Protein AF-A0A679IMZ1-F1 (afdb_monomer_lite)

Sequence (167 aa):
MEILGMKEQKIKILDTPLGNKISISADFELPEKLNMEILIAIKLVELEMEFQGINIEKIKGTNLIILSSGIIELKMSSIGNYIRFSVIDYSKLINISNEIARIAVIIEELVHNFLNYSDEEKIKLIDIKILKRLDQNVEIEDIFDMSTIQDSEKISYLVLTPENFDK

Radius of gyration: 16.1 Å; chains: 1; bounding box: 36×41×36 Å

Foldseek 3Di:
DDPPQKDQDPQPFDPALQSVLEGEIENDDDDPLLSVLLNLLSVLLSVVCVVVVHDSNPFHREYEYEYCQQDDDDDDDPDPDPHHYQYHHVVVLVVDPDSLLSSLSSNLSVCCRGVVDPDPVVSLVSSQVSSCVVPVPDDSVNHDVCVVPDVDDDPPDPPPDVVPPPD

Organism: NCBI:txid1805431

Structure (mmCIF, N/CA/C/O backbone):
data_AF-A0A679IMZ1-F1
#
_entry.id   AF-A0A679IMZ1-F1
#
loop_
_atom_site.group_PDB
_atom_site.id
_atom_site.type_symbol
_atom_site.label_atom_id
_atom_site.label_alt_id
_atom_site.label_comp_id
_atom_site.label_asym_id
_atom_site.label_entity_id
_atom_site.label_seq_id
_atom_site.pdbx_PDB_ins_code
_atom_site.Cartn_x
_atom_site.Cartn_y
_atom_site.Cartn_z
_atom_site.occupancy
_atom_site.B_iso_or_equiv
_atom_site.auth_seq_id
_atom_site.auth_comp_id
_atom_site.auth_asym_id
_atom_site.auth_atom_id
_atom_site.pdbx_PDB_model_num
ATOM 1 N N . MET A 1 1 ? 17.581 -5.904 11.003 1.00 40.97 1 MET A N 1
ATOM 2 C CA . MET A 1 1 ? 17.745 -7.303 10.557 1.00 40.97 1 MET A CA 1
ATOM 3 C C . MET A 1 1 ? 17.801 -7.228 9.044 1.00 40.97 1 MET A C 1
ATOM 5 O O . MET A 1 1 ? 16.807 -6.825 8.463 1.00 40.97 1 MET A O 1
ATOM 9 N N . GLU A 1 2 ? 18.959 -7.470 8.430 1.00 36.81 2 GLU A N 1
ATOM 10 C CA . GLU A 1 2 ? 19.074 -7.495 6.965 1.00 36.81 2 GLU A CA 1
ATOM 11 C C . GLU A 1 2 ? 18.459 -8.800 6.453 1.00 36.81 2 GLU A C 1
ATOM 13 O O . GLU A 1 2 ? 18.895 -9.887 6.837 1.00 36.81 2 GLU A O 1
ATOM 18 N N . ILE A 1 3 ? 17.433 -8.705 5.609 1.00 49.84 3 ILE A N 1
ATOM 19 C CA . ILE A 1 3 ? 16.996 -9.851 4.812 1.00 49.84 3 ILE A CA 1
ATOM 20 C C . ILE A 1 3 ? 18.086 -10.049 3.751 1.00 49.84 3 ILE A C 1
ATOM 22 O O . ILE A 1 3 ? 18.302 -9.181 2.909 1.00 49.84 3 ILE A O 1
ATOM 26 N N . LEU A 1 4 ? 18.835 -11.152 3.846 1.00 40.19 4 LEU A N 1
ATOM 27 C CA . LEU A 1 4 ? 19.983 -11.458 2.982 1.00 40.19 4 LEU A CA 1
ATOM 28 C C . LEU A 1 4 ? 19.617 -11.323 1.494 1.00 40.19 4 LEU A C 1
ATOM 30 O O . LEU A 1 4 ? 18.813 -12.098 0.986 1.00 40.19 4 LEU A O 1
ATOM 34 N N . GLY A 1 5 ? 20.245 -10.364 0.807 1.00 51.12 5 GLY A N 1
ATOM 35 C CA . GLY A 1 5 ? 20.034 -10.079 -0.618 1.00 51.12 5 GLY A CA 1
ATOM 36 C C . GLY A 1 5 ? 19.088 -8.910 -0.910 1.00 51.12 5 GLY A C 1
ATOM 37 O O . GLY A 1 5 ? 19.072 -8.423 -2.037 1.00 51.12 5 GLY A O 1
ATOM 38 N N . MET A 1 6 ? 18.361 -8.407 0.089 1.00 58.84 6 MET A N 1
ATOM 39 C CA . MET A 1 6 ? 17.532 -7.212 -0.049 1.00 58.84 6 MET A CA 1
ATOM 40 C C . MET A 1 6 ? 18.318 -5.969 0.355 1.00 58.84 6 MET A C 1
ATOM 42 O O . MET A 1 6 ? 19.036 -5.971 1.356 1.00 58.84 6 MET A O 1
ATOM 46 N N . LYS A 1 7 ? 18.160 -4.883 -0.404 1.00 55.25 7 LYS A N 1
ATOM 47 C CA . LYS A 1 7 ? 18.656 -3.573 0.015 1.00 55.25 7 LYS A CA 1
ATOM 48 C C . LYS A 1 7 ? 17.520 -2.864 0.735 1.00 55.25 7 LYS A C 1
ATOM 50 O O . LYS A 1 7 ? 16.464 -2.628 0.150 1.00 55.25 7 LYS A O 1
ATOM 55 N N . GLU A 1 8 ? 17.726 -2.537 2.008 1.00 55.59 8 GLU A N 1
ATOM 56 C CA . GLU A 1 8 ? 16.833 -1.611 2.699 1.00 55.59 8 GLU A CA 1
ATOM 57 C C . GLU A 1 8 ? 16.899 -0.275 1.954 1.00 55.59 8 GLU A C 1
ATOM 59 O O . GLU A 1 8 ? 17.960 0.348 1.847 1.00 55.59 8 GLU A O 1
ATOM 64 N N . GLN A 1 9 ? 15.775 0.126 1.367 1.00 56.09 9 GLN A N 1
ATOM 65 C CA . GLN A 1 9 ? 15.701 1.361 0.609 1.00 56.09 9 GLN A CA 1
ATOM 66 C C . GLN A 1 9 ? 15.271 2.458 1.575 1.00 56.09 9 GLN A C 1
ATOM 68 O O . GLN A 1 9 ? 14.180 2.411 2.144 1.00 56.09 9 GLN A O 1
ATOM 73 N N . LYS A 1 10 ? 16.112 3.485 1.747 1.00 51.56 10 LYS A N 1
ATOM 74 C CA . LYS A 1 10 ? 15.678 4.733 2.386 1.00 51.56 10 LYS A CA 1
ATOM 75 C C . LYS A 1 10 ? 14.770 5.475 1.422 1.00 51.56 10 LYS A C 1
ATOM 77 O O . LYS A 1 10 ? 15.182 6.400 0.726 1.00 51.56 10 LYS A O 1
ATOM 82 N N . ILE A 1 11 ? 13.526 5.039 1.376 1.00 54.88 11 ILE A N 1
ATOM 83 C CA . ILE A 1 11 ? 12.471 5.773 0.711 1.00 54.88 11 ILE A CA 1
ATOM 84 C C . ILE A 1 11 ? 12.255 7.078 1.478 1.00 54.88 11 ILE A C 1
ATOM 86 O O . ILE A 1 11 ? 12.321 7.103 2.707 1.00 54.88 11 ILE A O 1
ATOM 90 N N . LYS A 1 12 ? 12.023 8.186 0.767 1.00 54.94 12 LYS A N 1
ATOM 91 C CA . LYS A 1 12 ? 11.446 9.385 1.385 1.00 54.94 12 LYS A CA 1
ATOM 92 C C . LYS A 1 12 ? 10.045 9.016 1.860 1.00 54.94 12 LYS A C 1
ATOM 94 O O . LYS A 1 12 ? 9.099 9.090 1.089 1.00 54.94 12 LYS A O 1
ATOM 99 N N . ILE A 1 13 ? 9.933 8.562 3.099 1.00 58.38 13 ILE A N 1
ATOM 100 C CA . ILE A 1 13 ? 8.646 8.243 3.704 1.00 58.38 13 ILE A CA 1
ATOM 101 C C . ILE A 1 13 ? 7.898 9.568 3.899 1.00 58.38 13 ILE A C 1
ATOM 103 O O . ILE A 1 13 ? 8.487 10.562 4.333 1.00 58.38 13 ILE A O 1
ATOM 107 N N . LEU A 1 14 ? 6.615 9.602 3.541 1.00 60.50 14 LEU A N 1
ATOM 108 C CA . LEU A 1 14 ? 5.716 10.667 3.979 1.00 60.50 14 LEU A CA 1
ATOM 109 C C . LEU A 1 14 ? 5.689 10.653 5.510 1.00 60.50 14 LEU A C 1
ATOM 111 O O . LEU A 1 14 ? 5.383 9.611 6.089 1.00 60.50 14 LEU A O 1
ATOM 115 N N . ASP A 1 15 ? 5.969 11.785 6.158 1.00 71.62 15 ASP A N 1
ATOM 116 C CA . ASP A 1 15 ? 5.869 11.908 7.618 1.00 71.62 15 ASP A CA 1
ATOM 117 C C . ASP A 1 15 ? 4.395 11.815 8.043 1.00 71.62 15 ASP A C 1
ATOM 119 O O . ASP A 1 15 ? 3.657 12.798 8.100 1.00 71.62 15 ASP A O 1
ATOM 123 N N . THR A 1 16 ? 3.943 10.577 8.207 1.00 79.75 16 THR A N 1
ATOM 124 C CA . THR A 1 16 ? 2.558 10.172 8.436 1.00 79.75 16 THR A CA 1
ATOM 125 C C . THR A 1 16 ? 2.555 9.105 9.528 1.00 79.75 16 THR A C 1
ATOM 127 O O . THR A 1 16 ? 3.474 8.276 9.555 1.00 79.75 16 THR A O 1
ATOM 130 N N . PRO A 1 17 ? 1.572 9.098 10.447 1.00 88.00 17 PRO A N 1
ATOM 131 C CA . PRO A 1 17 ? 1.484 8.089 11.501 1.00 88.00 17 PRO A CA 1
ATOM 132 C C . PRO A 1 17 ? 1.630 6.650 10.994 1.00 88.00 17 PRO A C 1
ATOM 134 O O . PRO A 1 17 ? 2.380 5.871 11.584 1.00 88.00 17 PRO A O 1
ATOM 137 N N . LEU A 1 18 ? 0.965 6.297 9.888 1.00 88.69 18 LEU A N 1
ATOM 138 C CA . LEU A 1 18 ? 1.033 4.963 9.294 1.00 88.69 18 LEU A CA 1
ATOM 139 C C . LEU A 1 18 ? 2.347 4.744 8.545 1.00 88.69 18 LEU A C 1
ATOM 141 O O . LEU A 1 18 ? 2.944 3.678 8.683 1.00 88.69 18 LEU A O 1
ATOM 145 N N . GLY A 1 19 ? 2.841 5.749 7.813 1.00 87.06 19 GLY A N 1
ATOM 146 C CA . GLY A 1 19 ? 4.152 5.684 7.161 1.00 87.06 19 GLY A CA 1
ATOM 147 C C . GLY A 1 19 ? 5.277 5.390 8.155 1.00 87.06 19 GLY A C 1
ATOM 148 O O . GLY A 1 19 ? 6.155 4.583 7.871 1.00 87.06 19 GLY A O 1
ATOM 149 N N . ASN A 1 20 ? 5.187 5.922 9.375 1.00 85.81 20 ASN A N 1
ATOM 150 C CA . ASN A 1 20 ? 6.132 5.652 10.462 1.00 85.81 20 ASN A CA 1
ATOM 151 C C . ASN A 1 20 ? 6.041 4.220 11.028 1.00 85.81 20 ASN A C 1
ATOM 153 O O . ASN A 1 20 ? 6.930 3.791 11.767 1.00 85.81 20 ASN A O 1
ATOM 157 N N . LYS A 1 21 ? 4.986 3.460 10.700 1.00 85.31 21 LYS A N 1
ATOM 158 C CA . LYS A 1 21 ? 4.867 2.026 11.019 1.00 85.31 21 LYS A CA 1
ATOM 159 C C . LYS A 1 21 ? 5.324 1.119 9.872 1.00 85.31 21 LYS A C 1
ATOM 161 O O . LYS A 1 21 ? 5.367 -0.096 10.073 1.00 85.31 21 LYS A O 1
ATOM 166 N N . ILE A 1 22 ? 5.650 1.664 8.700 1.00 84.25 22 ILE A N 1
ATOM 167 C CA . ILE A 1 22 ? 5.992 0.888 7.504 1.00 84.25 22 ILE A CA 1
ATOM 168 C C . ILE A 1 22 ? 7.464 1.101 7.149 1.00 84.25 22 ILE A C 1
ATOM 170 O O . ILE A 1 22 ? 7.878 2.194 6.771 1.00 84.25 22 ILE A O 1
ATOM 174 N N . SER A 1 23 ? 8.261 0.036 7.222 1.00 81.31 23 SER A N 1
ATOM 175 C CA . SER A 1 23 ? 9.557 -0.012 6.537 1.00 81.31 23 SER A CA 1
ATOM 176 C C . SER A 1 23 ? 9.352 -0.500 5.106 1.00 81.31 23 SER A C 1
ATOM 178 O O . SER A 1 23 ? 8.461 -1.311 4.868 1.00 81.31 23 SER A O 1
ATOM 180 N N . ILE A 1 24 ? 10.163 -0.039 4.151 1.00 82.12 24 ILE A N 1
ATOM 181 C CA . ILE A 1 24 ? 10.050 -0.466 2.751 1.00 82.12 24 ILE A CA 1
ATOM 182 C C . ILE A 1 24 ? 11.372 -1.092 2.303 1.00 82.12 24 ILE A C 1
ATOM 184 O O . ILE A 1 24 ? 12.442 -0.507 2.464 1.00 82.12 24 ILE A O 1
ATOM 188 N N . SER A 1 25 ? 11.299 -2.300 1.748 1.00 80.94 25 SER A N 1
ATOM 189 C CA . SER A 1 25 ? 12.456 -3.087 1.307 1.00 80.94 25 SER A CA 1
ATOM 190 C C . SER A 1 25 ? 12.264 -3.552 -0.134 1.00 80.94 25 SER A C 1
ATOM 192 O O . SER A 1 25 ? 11.172 -3.988 -0.490 1.00 80.94 25 SER A O 1
ATOM 194 N N . ALA A 1 26 ? 13.320 -3.520 -0.952 1.00 81.31 26 ALA A N 1
ATOM 195 C CA . ALA A 1 26 ? 13.254 -4.006 -2.332 1.00 81.31 26 ALA A CA 1
ATOM 196 C C . ALA A 1 26 ? 14.533 -4.739 -2.768 1.00 81.31 26 ALA A C 1
ATOM 198 O O . ALA A 1 26 ? 15.626 -4.463 -2.266 1.00 81.31 26 ALA A O 1
ATOM 199 N N . ASP A 1 27 ? 14.399 -5.666 -3.723 1.00 80.88 27 ASP A N 1
ATOM 200 C CA . ASP A 1 27 ? 15.535 -6.370 -4.352 1.00 80.88 27 ASP A CA 1
ATOM 201 C C . ASP A 1 27 ? 16.149 -5.605 -5.548 1.00 80.88 27 ASP A C 1
ATOM 203 O O . ASP A 1 27 ? 17.119 -6.050 -6.160 1.00 80.88 27 ASP A O 1
ATOM 207 N N . PHE A 1 28 ? 15.638 -4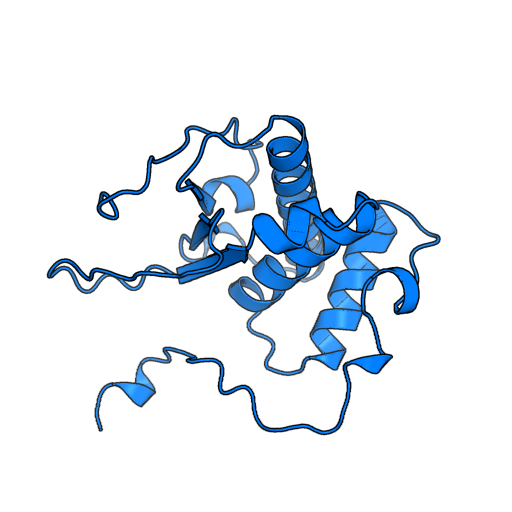.404 -5.827 1.00 81.06 28 PHE A N 1
ATOM 208 C CA . PHE A 1 28 ? 16.050 -3.515 -6.911 1.00 81.06 28 PHE A CA 1
ATOM 209 C C . PHE A 1 28 ? 15.988 -2.041 -6.476 1.00 81.06 28 PHE A C 1
ATOM 211 O O . PHE A 1 28 ? 15.569 -1.710 -5.363 1.00 81.06 28 PHE A O 1
ATOM 218 N N . GLU A 1 29 ? 16.448 -1.142 -7.346 1.00 84.00 29 GLU A N 1
ATOM 219 C CA . GLU A 1 29 ? 16.261 0.298 -7.169 1.00 84.00 29 GLU A CA 1
ATOM 220 C C . GLU A 1 29 ? 14.840 0.684 -7.588 1.00 84.00 29 GLU A C 1
ATOM 222 O O . GLU A 1 29 ? 14.467 0.541 -8.752 1.00 84.00 29 GLU A O 1
ATOM 227 N N . LEU A 1 30 ? 14.039 1.147 -6.626 1.00 83.12 30 LEU A N 1
ATOM 228 C CA . LEU A 1 30 ? 12.651 1.523 -6.877 1.00 83.12 30 LEU A CA 1
ATOM 229 C C . LEU A 1 30 ? 12.583 2.784 -7.749 1.00 83.12 30 LEU A C 1
ATOM 231 O O . LEU A 1 30 ? 13.129 3.817 -7.351 1.00 83.12 30 LEU A O 1
ATOM 235 N N . PRO A 1 31 ? 11.872 2.753 -8.892 1.00 87.12 31 PRO A N 1
ATOM 236 C CA . PRO A 1 31 ? 11.631 3.954 -9.675 1.00 87.12 31 PRO A CA 1
ATOM 237 C C . PRO A 1 31 ? 10.899 5.015 -8.851 1.00 87.12 31 PRO A C 1
ATOM 239 O O . PRO A 1 31 ? 9.975 4.697 -8.100 1.00 87.12 31 PRO A O 1
ATOM 242 N N . GLU A 1 32 ? 11.241 6.289 -9.062 1.00 87.38 32 GLU A N 1
ATOM 243 C CA . GLU A 1 32 ? 10.599 7.421 -8.376 1.00 87.38 32 GLU A CA 1
ATOM 244 C C . GLU A 1 32 ? 9.073 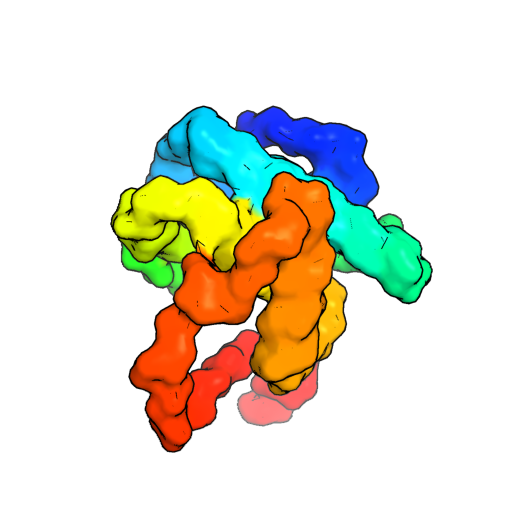7.401 -8.530 1.00 87.38 32 GLU A C 1
ATOM 246 O O . GLU A 1 32 ? 8.349 7.658 -7.571 1.00 87.38 32 GLU A O 1
ATOM 251 N N . LYS A 1 33 ? 8.581 7.010 -9.712 1.00 88.12 33 LYS A N 1
ATOM 252 C CA . LYS A 1 33 ? 7.146 6.879 -9.972 1.00 88.12 33 LYS A CA 1
ATOM 253 C C . LYS A 1 33 ? 6.471 5.878 -9.028 1.00 88.12 33 LYS A C 1
ATOM 255 O O . LYS A 1 33 ? 5.483 6.219 -8.390 1.00 88.12 33 LYS A O 1
ATOM 260 N N . LEU A 1 34 ? 7.029 4.674 -8.902 1.00 87.19 34 LEU A N 1
ATOM 261 C CA . LEU A 1 34 ? 6.484 3.648 -8.011 1.00 87.19 34 LEU A CA 1
ATOM 262 C C . LEU A 1 34 ? 6.579 4.079 -6.546 1.00 87.19 34 LEU A C 1
ATOM 264 O O . LEU A 1 34 ? 5.660 3.855 -5.766 1.00 87.19 34 LEU A O 1
ATOM 268 N N . ASN A 1 35 ? 7.676 4.733 -6.173 1.00 87.06 35 ASN A N 1
ATOM 269 C CA . ASN A 1 35 ? 7.813 5.296 -4.840 1.00 87.06 35 ASN A CA 1
ATOM 270 C C . ASN A 1 35 ? 6.648 6.259 -4.520 1.00 87.06 35 ASN A C 1
ATOM 272 O O . ASN A 1 35 ? 5.992 6.117 -3.492 1.00 87.06 35 ASN A O 1
ATOM 276 N N . MET A 1 36 ? 6.317 7.175 -5.434 1.00 89.25 36 MET A N 1
ATOM 277 C CA . MET A 1 36 ? 5.172 8.075 -5.259 1.00 89.25 36 MET A CA 1
ATOM 278 C C . MET A 1 36 ? 3.834 7.330 -5.157 1.00 89.25 36 MET A C 1
ATOM 280 O O . MET A 1 36 ? 3.024 7.668 -4.297 1.00 89.25 36 MET A O 1
ATOM 284 N N . GLU A 1 37 ? 3.614 6.298 -5.973 1.00 90.38 37 GLU A N 1
ATOM 285 C CA . GLU A 1 37 ? 2.404 5.461 -5.925 1.00 90.38 37 GLU A CA 1
ATOM 286 C C . GLU A 1 37 ? 2.245 4.759 -4.562 1.00 90.38 37 GLU A C 1
ATOM 288 O O . GLU A 1 37 ? 1.158 4.770 -3.984 1.00 90.38 37 GLU A O 1
ATOM 293 N N . ILE A 1 38 ? 3.338 4.235 -3.994 1.00 90.19 38 ILE A N 1
ATOM 294 C CA . ILE A 1 38 ? 3.351 3.618 -2.656 1.00 90.19 38 ILE A CA 1
ATOM 295 C C . ILE A 1 38 ? 2.993 4.637 -1.577 1.00 90.19 38 ILE A C 1
ATOM 297 O O . ILE A 1 38 ? 2.178 4.363 -0.697 1.00 90.19 38 ILE A O 1
ATOM 301 N N . LEU A 1 39 ? 3.585 5.827 -1.642 1.00 90.25 39 LEU A N 1
ATOM 302 C CA . LEU A 1 39 ? 3.318 6.895 -0.684 1.00 90.25 39 LEU A CA 1
ATOM 303 C C . LEU A 1 39 ? 1.852 7.352 -0.734 1.00 90.25 39 LEU A C 1
ATOM 305 O O . LEU A 1 39 ? 1.231 7.540 0.314 1.00 90.25 39 LEU A O 1
ATOM 309 N N . ILE A 1 40 ? 1.281 7.476 -1.936 1.00 91.44 40 ILE A N 1
ATOM 310 C CA . ILE A 1 40 ? -0.142 7.782 -2.126 1.00 91.44 40 ILE A CA 1
ATOM 311 C C . ILE A 1 40 ? -1.007 6.688 -1.492 1.00 91.44 40 ILE A C 1
ATOM 313 O O . ILE A 1 40 ? -1.883 7.006 -0.688 1.00 91.44 40 ILE A O 1
ATOM 317 N N . ALA A 1 41 ? -0.732 5.414 -1.785 1.00 92.25 41 ALA A N 1
ATOM 318 C CA . ALA A 1 41 ? -1.475 4.289 -1.224 1.00 92.25 41 ALA A CA 1
ATOM 319 C C . ALA A 1 41 ? -1.446 4.282 0.315 1.00 92.25 41 ALA A C 1
ATOM 321 O O . ALA A 1 41 ? -2.500 4.217 0.948 1.00 92.25 41 ALA A O 1
ATOM 322 N N . ILE A 1 42 ? -0.264 4.446 0.924 1.00 92.50 42 ILE A N 1
ATOM 323 C CA . ILE A 1 42 ? -0.107 4.523 2.386 1.00 92.50 42 ILE A CA 1
ATOM 324 C C . ILE A 1 42 ? -0.968 5.647 2.964 1.00 92.50 42 ILE A C 1
ATOM 326 O O . ILE A 1 42 ? -1.700 5.426 3.930 1.00 92.50 42 ILE A O 1
ATOM 330 N N . LYS A 1 43 ? -0.925 6.846 2.369 1.00 92.88 43 LYS A N 1
ATOM 331 C CA . LYS A 1 43 ? -1.703 7.981 2.878 1.00 92.88 43 LYS A CA 1
ATOM 332 C C . LYS A 1 43 ? -3.208 7.750 2.756 1.00 92.88 43 LYS A C 1
ATOM 334 O O . LYS A 1 43 ? -3.966 8.135 3.644 1.00 92.88 43 LYS A O 1
ATOM 339 N N . LEU A 1 44 ? -3.652 7.138 1.664 1.00 93.06 44 LEU A N 1
ATOM 340 C CA . LEU A 1 44 ? -5.063 6.855 1.433 1.00 93.06 44 LEU A CA 1
ATOM 341 C C . LEU A 1 44 ? -5.609 5.801 2.408 1.00 93.06 44 LEU A C 1
ATOM 343 O O . LEU A 1 44 ? -6.721 5.971 2.921 1.00 93.06 44 LEU A O 1
ATOM 347 N N . VAL A 1 45 ? -4.818 4.765 2.707 1.00 92.06 45 VAL A N 1
ATOM 348 C CA . VAL A 1 45 ? -5.141 3.762 3.732 1.00 92.06 45 VAL A CA 1
ATOM 349 C C . VAL A 1 45 ? -5.176 4.407 5.112 1.00 92.06 45 VAL A C 1
ATOM 351 O O . VAL A 1 45 ? -6.160 4.234 5.822 1.00 92.06 45 VAL A O 1
ATOM 354 N N . GLU A 1 46 ? -4.178 5.220 5.470 1.00 92.19 46 GLU A N 1
ATOM 355 C CA . GLU A 1 46 ? -4.162 5.968 6.734 1.00 92.19 46 GLU A CA 1
ATOM 356 C C . GLU A 1 46 ? -5.463 6.746 6.961 1.00 92.19 46 GLU A C 1
ATOM 358 O O . GLU A 1 46 ? -6.091 6.597 8.007 1.00 92.19 46 GLU A O 1
ATOM 363 N N . LEU A 1 47 ? -5.914 7.509 5.961 1.00 92.00 47 LEU A N 1
ATOM 364 C CA . LEU A 1 47 ? -7.161 8.273 6.054 1.00 92.00 47 LEU A CA 1
ATOM 365 C C . LEU A 1 47 ? -8.387 7.375 6.276 1.00 92.00 47 LEU A C 1
ATOM 367 O O . LEU A 1 47 ? -9.322 7.769 6.974 1.00 92.00 47 LEU A O 1
ATOM 371 N N . GLU A 1 48 ? -8.413 6.173 5.693 1.00 91.06 48 GLU A N 1
ATOM 372 C CA . GLU A 1 48 ? -9.488 5.212 5.955 1.00 91.06 48 GLU A CA 1
ATOM 373 C C . GLU A 1 48 ? -9.429 4.662 7.374 1.00 91.06 48 GLU A C 1
ATOM 375 O O . GLU A 1 48 ? -10.462 4.561 8.032 1.00 91.06 48 GLU A O 1
ATOM 380 N N . MET A 1 49 ? -8.231 4.347 7.861 1.00 88.88 49 MET A N 1
ATOM 381 C CA . MET A 1 49 ? -8.031 3.864 9.223 1.00 88.88 49 MET A CA 1
ATOM 382 C C . MET A 1 49 ? -8.466 4.912 10.249 1.00 88.88 49 MET A C 1
ATOM 384 O O . MET A 1 49 ? -9.197 4.588 11.186 1.00 88.88 49 MET A O 1
ATOM 388 N N . GLU A 1 50 ? -8.089 6.173 10.039 1.00 89.81 50 GLU A N 1
ATOM 389 C CA . GLU A 1 50 ? -8.522 7.304 10.861 1.00 89.81 50 GLU A CA 1
ATOM 390 C C . GLU A 1 50 ? -10.044 7.480 10.819 1.00 89.81 50 GLU A C 1
ATOM 392 O O . GLU A 1 50 ? -10.676 7.624 11.867 1.00 89.81 50 GLU A O 1
ATOM 397 N N . PHE A 1 51 ? -10.655 7.396 9.631 1.00 87.69 51 PHE A N 1
ATOM 398 C CA . PHE A 1 51 ? -12.110 7.475 9.470 1.00 87.69 51 PHE A CA 1
ATOM 399 C C . PHE A 1 51 ? -12.848 6.350 10.215 1.00 87.69 51 PHE A C 1
ATOM 401 O O . PHE A 1 51 ? -13.912 6.581 10.787 1.00 87.69 51 PHE A O 1
ATOM 408 N N . GLN A 1 52 ? -12.280 5.143 10.245 1.00 84.94 52 GLN A N 1
ATOM 409 C CA . GLN A 1 52 ? -12.809 4.005 11.005 1.00 84.94 52 GLN A CA 1
ATOM 410 C C . GLN A 1 52 ? -12.504 4.088 12.515 1.00 84.94 52 GLN A C 1
ATOM 412 O O . GLN A 1 52 ? -12.918 3.212 13.275 1.00 84.94 52 GLN A O 1
ATOM 417 N N . GLY A 1 53 ? -11.798 5.128 12.974 1.00 85.56 53 GLY A N 1
ATOM 418 C CA . GLY A 1 53 ? -11.427 5.311 14.378 1.00 85.56 53 GLY A CA 1
ATOM 419 C C . GLY A 1 53 ? -10.314 4.373 14.852 1.00 85.56 53 GLY A C 1
ATOM 420 O O . GLY A 1 53 ? -10.172 4.137 16.055 1.00 85.56 53 GLY A O 1
ATOM 421 N N . ILE A 1 54 ? -9.524 3.815 13.932 1.00 86.06 54 ILE A N 1
ATOM 422 C CA . ILE A 1 54 ? -8.415 2.922 14.262 1.00 86.06 54 ILE A CA 1
ATOM 423 C C . ILE A 1 54 ? -7.245 3.743 14.802 1.00 86.06 54 ILE A C 1
ATOM 425 O O . ILE A 1 54 ? -6.785 4.707 14.195 1.00 86.06 54 ILE A O 1
ATOM 429 N N . ASN A 1 55 ? -6.720 3.331 15.956 1.00 86.31 55 ASN A N 1
ATOM 430 C CA . ASN A 1 55 ? -5.557 3.969 16.559 1.00 86.31 55 ASN A CA 1
ATOM 431 C C . ASN A 1 55 ? -4.259 3.431 15.934 1.00 86.31 55 ASN A C 1
ATOM 433 O O . ASN A 1 55 ? -3.740 2.396 16.362 1.00 86.31 55 ASN A O 1
ATOM 437 N N . ILE A 1 56 ? -3.735 4.167 14.951 1.00 86.56 56 ILE A N 1
ATOM 438 C CA . ILE A 1 56 ? -2.533 3.803 14.187 1.00 86.56 56 ILE A CA 1
ATOM 439 C C . ILE A 1 56 ? -1.304 3.610 15.081 1.00 86.56 56 ILE A C 1
ATOM 441 O O . ILE A 1 56 ? -0.478 2.734 14.826 1.00 86.56 56 ILE A O 1
ATOM 445 N N . GLU A 1 57 ? -1.204 4.336 16.195 1.00 85.19 57 GLU A N 1
ATOM 446 C CA . GLU A 1 57 ? -0.050 4.226 17.089 1.00 85.19 57 GLU A CA 1
ATOM 447 C C . GLU A 1 57 ? 0.106 2.845 17.728 1.00 85.19 57 GLU A C 1
ATOM 449 O O . GLU A 1 57 ? 1.220 2.443 18.070 1.00 85.19 57 GLU A O 1
ATOM 454 N N . LYS A 1 58 ? -0.998 2.100 17.854 1.00 83.81 58 LYS A N 1
ATOM 455 C CA . LYS A 1 58 ? -1.021 0.747 18.423 1.00 83.81 58 LYS A CA 1
ATOM 456 C C . LYS A 1 58 ? -0.748 -0.353 17.394 1.00 83.81 58 LYS A C 1
ATOM 458 O O . LYS A 1 58 ? -0.663 -1.522 17.773 1.00 83.81 58 LYS A O 1
ATOM 463 N N . ILE A 1 59 ? -0.635 -0.008 16.113 1.00 82.56 59 ILE A N 1
ATOM 464 C CA . ILE A 1 59 ? -0.377 -0.973 15.045 1.00 82.56 59 ILE A CA 1
ATOM 465 C C . ILE A 1 59 ? 1.073 -1.453 15.129 1.00 82.56 59 ILE A C 1
ATOM 467 O O . ILE A 1 59 ? 1.999 -0.681 15.390 1.00 82.56 59 ILE A O 1
ATOM 471 N N . LYS A 1 60 ? 1.273 -2.757 14.909 1.00 80.38 60 LYS A N 1
ATOM 472 C CA . LYS A 1 60 ? 2.612 -3.347 14.816 1.00 80.38 60 LYS A CA 1
ATOM 473 C C . LYS A 1 60 ? 3.299 -2.897 13.528 1.00 80.38 60 LYS A C 1
ATOM 475 O O . LYS A 1 60 ? 2.666 -2.843 12.477 1.00 80.38 60 LYS A O 1
ATOM 480 N N . GLY A 1 61 ? 4.605 -2.656 13.611 1.00 78.75 61 GLY A N 1
ATOM 481 C CA . GLY A 1 61 ? 5.410 -2.347 12.433 1.00 78.75 61 GLY A CA 1
ATOM 482 C C . GLY A 1 61 ? 5.278 -3.427 11.354 1.00 78.75 61 GLY A C 1
ATOM 483 O O . GLY A 1 61 ? 5.215 -4.620 11.665 1.00 78.75 61 GLY A O 1
ATOM 484 N N . THR A 1 62 ? 5.216 -2.994 10.101 1.00 79.94 62 THR A N 1
ATOM 485 C CA . THR A 1 62 ? 5.126 -3.855 8.915 1.00 79.94 62 THR A CA 1
ATOM 486 C C . THR A 1 62 ? 6.282 -3.533 7.981 1.00 79.94 62 THR A C 1
ATOM 488 O O . THR A 1 62 ? 6.666 -2.372 7.855 1.00 79.94 62 THR A O 1
ATOM 491 N N . ASN A 1 63 ? 6.830 -4.548 7.318 1.00 78.62 63 ASN A N 1
ATOM 492 C CA . ASN A 1 63 ? 7.753 -4.340 6.211 1.00 78.62 63 ASN A CA 1
ATOM 493 C C . ASN A 1 63 ? 7.014 -4.552 4.886 1.00 78.62 63 ASN A C 1
ATOM 495 O O . ASN A 1 63 ? 6.536 -5.654 4.617 1.00 78.62 63 ASN A O 1
ATOM 499 N N . LEU A 1 64 ? 6.921 -3.500 4.077 1.00 84.12 64 LEU A N 1
ATOM 500 C CA . LEU A 1 64 ? 6.435 -3.572 2.707 1.00 84.12 64 LEU A CA 1
ATOM 501 C C . LEU A 1 64 ? 7.592 -4.016 1.809 1.00 84.12 64 LEU A C 1
ATOM 503 O O . LEU A 1 64 ? 8.573 -3.294 1.627 1.00 84.12 64 LEU A O 1
ATOM 507 N N . ILE A 1 65 ? 7.491 -5.230 1.284 1.00 81.94 65 ILE A N 1
ATOM 508 C CA . ILE A 1 65 ? 8.519 -5.867 0.467 1.00 81.94 65 ILE A CA 1
ATOM 509 C C . ILE A 1 65 ? 8.106 -5.787 -1.000 1.00 81.94 65 ILE A C 1
ATOM 511 O O . ILE A 1 65 ? 7.025 -6.235 -1.363 1.00 81.94 65 ILE A O 1
ATOM 515 N N . ILE A 1 66 ? 8.975 -5.249 -1.853 1.00 82.44 66 ILE A N 1
ATOM 516 C CA . ILE A 1 66 ? 8.708 -5.104 -3.287 1.0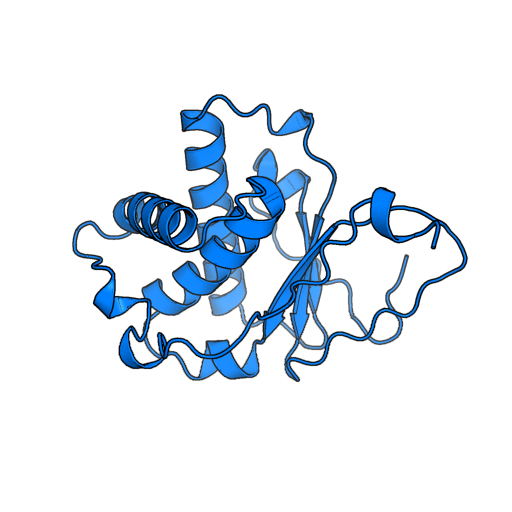0 82.44 66 ILE A CA 1
ATOM 517 C C . ILE A 1 66 ? 9.760 -5.890 -4.060 1.00 82.44 66 ILE A C 1
ATOM 519 O O . ILE A 1 66 ? 10.959 -5.624 -3.947 1.00 82.44 66 ILE A O 1
ATOM 523 N N . LEU A 1 67 ? 9.315 -6.873 -4.836 1.00 82.56 67 LEU A N 1
ATOM 524 C CA . LEU A 1 67 ? 10.191 -7.858 -5.464 1.00 82.56 67 LEU A CA 1
ATOM 525 C C . LEU A 1 67 ? 10.030 -7.807 -6.972 1.00 82.56 67 LEU A C 1
ATOM 527 O O . LEU A 1 67 ? 8.923 -7.940 -7.487 1.00 82.56 67 LEU A O 1
ATOM 531 N N . SER A 1 68 ? 11.142 -7.663 -7.685 1.00 78.62 68 SER A N 1
ATOM 532 C CA . SER A 1 68 ? 11.170 -7.733 -9.149 1.00 78.62 68 SER A CA 1
ATOM 533 C C . SER A 1 68 ? 10.849 -9.128 -9.686 1.00 78.62 68 SER A C 1
ATOM 535 O O . SER A 1 68 ? 10.371 -9.251 -10.808 1.00 78.62 68 SER A O 1
ATOM 537 N N . SER A 1 69 ? 11.088 -10.171 -8.889 1.00 71.06 69 SER A N 1
ATOM 538 C CA . SER A 1 69 ? 10.845 -11.572 -9.252 1.00 71.06 69 SER A CA 1
ATOM 539 C C . SER A 1 69 ? 9.462 -12.102 -8.858 1.00 71.06 69 SER A C 1
ATOM 541 O O . SER A 1 69 ? 9.080 -13.178 -9.311 1.00 71.06 69 SER A O 1
ATOM 543 N N . GLY A 1 70 ? 8.757 -11.410 -7.956 1.00 62.31 70 GLY A N 1
ATOM 544 C CA . GLY A 1 70 ? 7.565 -11.934 -7.281 1.00 62.31 70 GLY A CA 1
ATOM 545 C C . GLY A 1 70 ? 7.827 -13.072 -6.277 1.00 62.31 70 GLY A C 1
ATOM 546 O O . GLY A 1 70 ? 6.881 -13.566 -5.667 1.00 62.31 70 GLY A O 1
ATOM 547 N N . ILE A 1 71 ? 9.083 -13.502 -6.070 1.00 59.38 71 ILE A N 1
ATOM 548 C CA . ILE A 1 71 ? 9.433 -14.640 -5.202 1.00 59.38 71 ILE A CA 1
ATOM 549 C C . ILE A 1 71 ? 9.788 -14.165 -3.793 1.00 59.38 71 ILE A C 1
ATOM 551 O O . ILE A 1 71 ? 10.851 -13.589 -3.572 1.00 59.38 71 ILE A O 1
ATOM 555 N N . ILE A 1 72 ? 8.945 -14.490 -2.814 1.00 58.66 72 ILE A N 1
ATOM 556 C CA . ILE A 1 72 ? 9.195 -14.195 -1.397 1.00 58.66 72 ILE A CA 1
ATOM 557 C C . ILE A 1 72 ? 10.126 -15.256 -0.795 1.00 58.66 72 ILE A C 1
ATOM 559 O O . ILE A 1 72 ? 9.707 -16.389 -0.562 1.00 58.66 72 ILE A O 1
ATOM 563 N N . GLU A 1 73 ? 11.365 -14.890 -0.458 1.00 53.88 73 GLU A N 1
ATOM 564 C CA . GLU A 1 73 ? 12.258 -15.741 0.343 1.00 53.88 73 GLU A CA 1
ATOM 565 C C . GLU A 1 73 ? 12.369 -15.234 1.788 1.00 53.88 73 GLU A C 1
ATOM 567 O O . GLU A 1 73 ? 13.062 -14.259 2.082 1.00 53.88 73 GLU A O 1
ATOM 572 N N . LEU A 1 74 ? 11.728 -15.935 2.728 1.00 50.97 74 LEU A N 1
ATOM 573 C CA . LEU A 1 74 ? 11.889 -15.679 4.161 1.00 50.97 74 LEU A CA 1
ATOM 574 C C . LEU A 1 74 ? 13.033 -16.531 4.725 1.00 50.97 74 LEU A C 1
ATOM 576 O O . LEU A 1 74 ? 12.856 -17.705 5.045 1.00 50.97 74 LEU A O 1
ATOM 580 N N . LYS A 1 75 ? 14.216 -15.934 4.903 1.00 49.06 75 LYS A N 1
ATOM 581 C CA . LYS A 1 75 ? 15.302 -16.542 5.692 1.00 49.06 75 LYS A CA 1
ATOM 582 C C . LYS A 1 75 ? 15.183 -16.075 7.137 1.00 49.06 75 LYS A C 1
ATOM 584 O O . LYS A 1 75 ? 15.635 -14.986 7.486 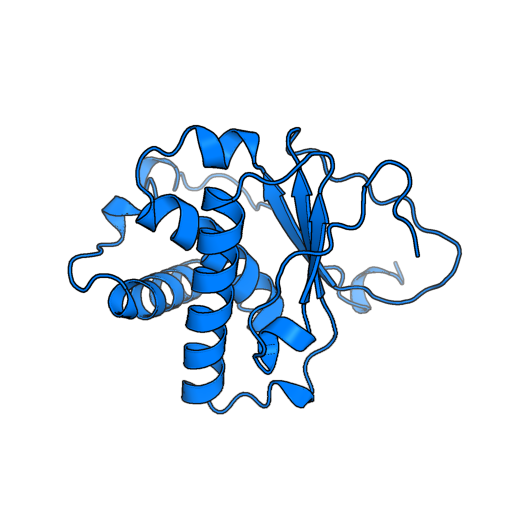1.00 49.06 75 LYS A O 1
ATOM 589 N N . MET A 1 76 ? 14.545 -16.887 7.979 1.00 42.62 76 MET A N 1
ATOM 590 C CA . MET A 1 76 ? 14.433 -16.583 9.405 1.00 42.62 76 MET A CA 1
ATOM 591 C C . MET A 1 76 ? 15.812 -16.637 10.069 1.00 42.62 76 MET A C 1
ATOM 593 O O . MET A 1 76 ? 16.447 -17.689 10.127 1.00 42.62 76 MET A O 1
ATOM 597 N N . SER A 1 77 ? 16.268 -15.501 10.599 1.00 40.88 77 SER A N 1
ATOM 598 C CA . SER A 1 77 ? 17.288 -15.510 11.648 1.00 40.88 77 SER A CA 1
ATOM 599 C C . SER A 1 77 ? 16.623 -15.863 12.983 1.00 40.88 77 SER A C 1
ATOM 601 O O . SER A 1 77 ? 15.420 -15.680 13.148 1.00 40.88 77 SER A O 1
ATOM 603 N N . SER A 1 78 ? 17.397 -16.388 13.929 1.00 45.12 78 SER A N 1
ATOM 604 C CA . SER A 1 78 ? 16.978 -17.034 15.185 1.00 45.12 78 SER A CA 1
ATOM 605 C C . SER A 1 78 ? 16.241 -16.150 16.211 1.00 45.12 78 SER A C 1
ATOM 607 O O . SER A 1 78 ? 16.231 -16.461 17.399 1.00 45.12 78 SER A O 1
ATOM 609 N N . ILE A 1 79 ? 15.649 -15.032 15.797 1.00 53.47 79 ILE A N 1
ATOM 610 C CA . ILE A 1 79 ? 14.975 -14.074 16.670 1.00 53.47 79 ILE A CA 1
ATOM 611 C C . ILE A 1 79 ? 13.493 -14.075 16.297 1.00 53.47 79 ILE A C 1
ATOM 613 O O . ILE A 1 79 ? 13.114 -13.560 15.248 1.00 53.47 79 ILE A O 1
ATOM 617 N N . GLY A 1 80 ? 12.667 -14.659 17.169 1.00 41.59 80 GLY A N 1
ATOM 618 C CA . GLY A 1 80 ? 11.217 -14.852 17.017 1.00 41.59 80 GLY A CA 1
ATOM 619 C C . GLY A 1 80 ? 10.371 -13.574 17.065 1.00 41.59 80 GLY A C 1
ATOM 620 O O . GLY A 1 80 ? 9.308 -13.554 17.682 1.00 41.59 80 GLY A O 1
ATOM 621 N N . ASN A 1 81 ? 10.833 -12.492 16.440 1.00 47.69 81 ASN A N 1
ATOM 622 C CA . ASN A 1 81 ? 10.021 -11.300 16.250 1.00 47.69 81 ASN A CA 1
ATOM 623 C C . ASN A 1 81 ? 9.054 -11.535 15.087 1.00 47.69 81 ASN A C 1
ATOM 625 O O . ASN A 1 81 ? 9.469 -11.704 13.942 1.00 47.69 81 ASN A O 1
ATOM 629 N N . TYR A 1 82 ? 7.756 -11.501 15.389 1.00 53.50 82 TYR A N 1
ATOM 630 C CA . TYR A 1 82 ? 6.691 -11.485 14.390 1.00 53.50 82 TYR A CA 1
ATOM 631 C C . TYR A 1 82 ? 6.705 -10.143 13.655 1.00 53.50 82 TYR A C 1
ATOM 633 O O . TYR A 1 82 ? 6.089 -9.173 14.102 1.00 53.50 82 TYR A O 1
ATOM 641 N N . ILE A 1 83 ? 7.436 -10.081 12.547 1.00 61.12 83 ILE A N 1
ATOM 642 C CA . ILE A 1 83 ? 7.346 -8.986 11.584 1.00 61.12 83 ILE A CA 1
ATOM 643 C C . ILE A 1 83 ? 6.170 -9.308 10.662 1.00 61.12 83 ILE A C 1
ATOM 645 O O . ILE A 1 83 ? 6.075 -10.420 10.145 1.00 61.12 83 ILE A O 1
ATOM 649 N N . ARG A 1 84 ? 5.250 -8.354 10.493 1.00 68.75 84 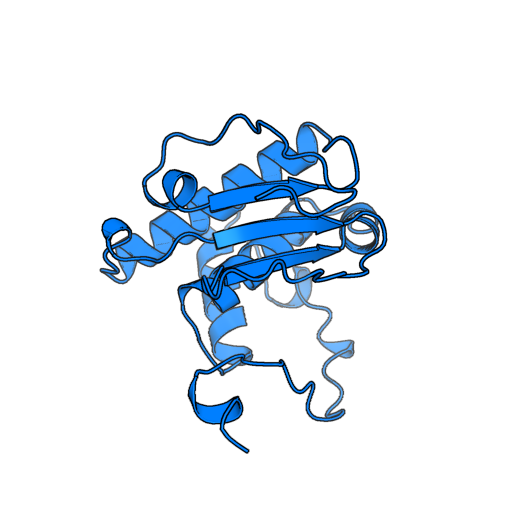ARG A N 1
ATOM 650 C CA . ARG A 1 84 ? 4.210 -8.455 9.465 1.00 68.75 84 ARG A CA 1
ATOM 651 C C . ARG A 1 84 ? 4.792 -8.024 8.127 1.00 68.75 84 ARG A C 1
ATOM 653 O O . ARG A 1 84 ? 5.561 -7.062 8.077 1.00 68.75 84 ARG A O 1
ATOM 660 N N . PHE A 1 85 ? 4.426 -8.733 7.070 1.00 72.81 85 PHE A N 1
ATOM 661 C CA . PHE A 1 85 ? 4.908 -8.475 5.721 1.00 72.81 85 PHE A CA 1
ATOM 662 C C . PHE A 1 85 ? 3.718 -8.251 4.796 1.00 72.81 85 PHE A C 1
ATOM 664 O O . PHE A 1 85 ? 2.795 -9.060 4.790 1.00 72.81 85 PHE A O 1
ATOM 671 N N . SER A 1 86 ? 3.790 -7.183 4.010 1.00 76.19 86 SER A N 1
ATOM 672 C CA . SER A 1 86 ? 2.978 -6.997 2.803 1.00 76.19 86 SER A CA 1
ATOM 673 C C . SER A 1 86 ? 3.923 -7.133 1.618 1.00 76.19 86 SER A C 1
ATOM 675 O O . SER A 1 86 ? 5.021 -6.569 1.663 1.00 76.19 86 SER A O 1
ATOM 677 N N . VAL A 1 87 ? 3.547 -7.889 0.588 1.00 76.31 87 VAL A N 1
ATOM 678 C CA . VAL A 1 87 ? 4.448 -8.179 -0.535 1.00 76.31 87 VAL A CA 1
ATOM 679 C C . VAL A 1 87 ? 3.830 -7.728 -1.842 1.00 76.31 87 VAL A C 1
ATOM 681 O O . VAL A 1 87 ? 2.709 -8.088 -2.160 1.00 76.31 87 VAL A O 1
ATOM 684 N N . ILE A 1 88 ? 4.614 -7.003 -2.634 1.00 80.19 88 ILE A N 1
ATOM 685 C CA . ILE A 1 88 ? 4.226 -6.531 -3.957 1.00 80.19 88 ILE A CA 1
ATOM 686 C C . ILE A 1 88 ? 5.160 -7.120 -5.011 1.00 80.19 88 ILE A C 1
ATOM 688 O O . ILE A 1 88 ? 6.380 -6.946 -4.960 1.00 80.19 88 ILE A O 1
ATOM 692 N N . ASP A 1 89 ? 4.572 -7.794 -5.997 1.00 81.31 89 ASP A N 1
ATOM 693 C CA . ASP A 1 89 ? 5.273 -8.271 -7.188 1.00 81.31 89 ASP A CA 1
ATOM 694 C C . ASP A 1 89 ? 5.385 -7.138 -8.216 1.00 81.31 89 ASP A C 1
ATOM 696 O O . ASP A 1 89 ? 4.433 -6.793 -8.924 1.00 81.31 89 ASP A O 1
ATOM 700 N N . TYR A 1 90 ? 6.578 -6.553 -8.305 1.00 81.31 90 TYR A N 1
ATOM 701 C CA . TYR A 1 90 ? 6.854 -5.448 -9.211 1.00 81.31 90 TYR A CA 1
ATOM 702 C C . TYR A 1 90 ? 6.716 -5.849 -10.681 1.00 81.31 90 TYR A C 1
ATOM 704 O O . TYR A 1 90 ? 6.285 -5.023 -11.482 1.00 81.31 90 TYR A O 1
ATOM 712 N N . SER A 1 91 ? 7.023 -7.099 -11.050 1.00 76.06 91 SER A N 1
ATOM 713 C CA . SER A 1 91 ? 6.932 -7.549 -12.447 1.00 76.06 91 SER A CA 1
ATOM 714 C C . SER A 1 91 ? 5.500 -7.504 -12.976 1.00 76.06 91 SER A C 1
ATOM 716 O O . SER A 1 91 ? 5.267 -7.127 -14.124 1.00 76.06 91 SER A O 1
ATOM 718 N N . LYS A 1 92 ? 4.524 -7.826 -12.124 1.00 77.06 92 LYS A N 1
ATOM 719 C CA . LYS A 1 92 ? 3.101 -7.687 -12.441 1.00 77.06 92 LYS A CA 1
ATOM 720 C C . LYS A 1 92 ? 2.700 -6.221 -12.471 1.00 77.06 92 LYS A C 1
ATOM 722 O O . LYS A 1 92 ? 2.032 -5.790 -13.406 1.00 77.06 92 LYS A O 1
ATOM 727 N N . LEU A 1 93 ? 3.176 -5.448 -11.497 1.00 79.06 93 LEU A N 1
ATOM 728 C CA . LEU A 1 93 ? 2.836 -4.039 -11.349 1.00 79.06 93 LEU A CA 1
ATOM 729 C C . LEU A 1 93 ? 3.282 -3.185 -12.550 1.00 79.06 93 LEU A C 1
ATOM 731 O O . LEU A 1 93 ? 2.511 -2.354 -13.018 1.00 79.06 93 LEU A O 1
ATOM 735 N N . ILE A 1 94 ? 4.485 -3.401 -13.099 1.00 76.31 94 ILE A N 1
ATOM 736 C CA . ILE A 1 94 ? 4.978 -2.632 -14.262 1.00 76.31 94 ILE A CA 1
ATOM 737 C C . ILE A 1 94 ? 4.190 -2.874 -15.547 1.00 76.31 94 ILE A C 1
ATOM 739 O O . ILE A 1 94 ? 4.188 -2.015 -16.427 1.00 76.31 94 ILE A O 1
ATOM 743 N N . ASN A 1 95 ? 3.538 -4.031 -15.667 1.00 73.50 95 ASN A N 1
ATOM 744 C CA . ASN A 1 95 ? 2.733 -4.365 -16.839 1.00 73.50 95 ASN A CA 1
ATOM 745 C C . ASN A 1 95 ? 1.365 -3.671 -16.809 1.00 73.50 95 ASN A C 1
ATOM 747 O O . ASN A 1 95 ? 0.695 -3.580 -17.837 1.00 73.50 95 ASN A O 1
ATOM 751 N N . ILE A 1 96 ? 0.960 -3.143 -15.653 1.00 76.00 96 ILE A N 1
ATOM 752 C CA . ILE A 1 96 ? -0.256 -2.353 -15.507 1.00 76.00 96 ILE A CA 1
ATOM 753 C C . ILE A 1 96 ? 0.056 -0.932 -15.966 1.00 76.00 96 ILE A C 1
ATOM 755 O O . ILE A 1 96 ? 0.810 -0.207 -15.320 1.00 76.00 96 ILE A O 1
ATOM 759 N N . SER A 1 97 ? -0.528 -0.505 -17.084 1.00 72.38 97 SER A N 1
ATOM 760 C CA . SER A 1 97 ? -0.327 0.844 -17.631 1.00 72.38 97 SER A CA 1
ATOM 761 C C . SER A 1 97 ? -1.039 1.923 -16.804 1.00 72.38 97 SER A C 1
ATOM 763 O O . SER A 1 97 ? -0.500 3.020 -16.620 1.00 72.38 97 SER A O 1
ATOM 765 N N . ASN A 1 98 ? -2.207 1.596 -16.247 1.00 80.25 98 ASN A N 1
ATOM 766 C CA . ASN A 1 98 ? -3.029 2.497 -15.446 1.00 80.25 98 ASN A CA 1
ATOM 767 C C . ASN A 1 98 ? -2.420 2.725 -14.047 1.00 80.25 98 ASN A C 1
ATOM 769 O O . ASN A 1 98 ? -2.194 1.792 -13.283 1.00 80.25 98 ASN A O 1
ATOM 773 N N . GLU A 1 99 ? -2.151 3.986 -13.712 1.00 83.06 99 GLU A N 1
ATOM 774 C CA . GLU A 1 99 ? -1.615 4.391 -12.407 1.00 83.06 99 GLU A CA 1
ATOM 775 C C . GLU A 1 99 ? -2.557 4.098 -11.244 1.00 83.06 99 GLU A C 1
ATOM 777 O O . GLU A 1 99 ? -2.107 3.599 -10.217 1.00 83.06 99 GLU A O 1
ATOM 782 N N . ILE A 1 100 ? -3.856 4.325 -11.425 1.00 83.62 100 ILE A N 1
ATOM 783 C CA . ILE A 1 100 ? -4.860 4.052 -10.396 1.00 83.62 100 ILE A CA 1
ATOM 784 C C . ILE A 1 100 ? -4.891 2.557 -10.084 1.00 83.62 100 ILE A C 1
ATOM 786 O O . ILE A 1 100 ? -4.907 2.182 -8.917 1.00 83.62 100 ILE A O 1
ATOM 790 N N . ALA A 1 101 ? -4.818 1.703 -11.107 1.00 81.50 101 ALA A N 1
ATOM 791 C CA . ALA A 1 101 ? -4.786 0.256 -10.920 1.00 81.50 101 ALA A CA 1
ATOM 792 C C . ALA A 1 101 ? -3.506 -0.211 -10.199 1.00 81.50 101 ALA A C 1
ATOM 794 O O . ALA A 1 101 ? -3.574 -1.081 -9.337 1.00 81.50 101 ALA A O 1
ATOM 795 N N . ARG A 1 102 ? -2.341 0.401 -10.468 1.00 84.31 102 ARG A N 1
ATOM 796 C CA . ARG A 1 102 ? -1.119 0.117 -9.688 1.00 84.31 102 ARG A CA 1
ATOM 797 C C . ARG A 1 102 ? -1.271 0.519 -8.220 1.00 84.31 102 ARG A C 1
ATOM 799 O O . ARG A 1 102 ? -0.922 -0.257 -7.335 1.00 84.31 102 ARG A O 1
ATOM 806 N N . ILE A 1 103 ? -1.815 1.708 -7.959 1.00 88.50 103 ILE A N 1
ATOM 807 C CA . ILE A 1 103 ? -2.092 2.192 -6.598 1.00 88.50 103 ILE A CA 1
ATOM 808 C C . ILE A 1 103 ? -3.096 1.276 -5.888 1.00 88.50 103 ILE A C 1
ATOM 810 O O . ILE A 1 103 ? -2.923 0.994 -4.705 1.00 88.50 103 ILE A O 1
ATOM 814 N N . ALA A 1 104 ? -4.101 0.775 -6.603 1.00 85.50 104 ALA A N 1
ATOM 815 C CA . ALA A 1 104 ? -5.107 -0.133 -6.069 1.00 85.50 104 ALA A CA 1
ATOM 816 C C . ALA A 1 104 ? -4.504 -1.438 -5.541 1.00 85.50 104 ALA A C 1
ATOM 818 O O . ALA A 1 104 ? -4.782 -1.798 -4.404 1.00 85.50 104 ALA A O 1
ATOM 819 N N . VAL A 1 105 ? -3.608 -2.072 -6.306 1.00 84.06 105 VAL A N 1
ATOM 820 C CA . VAL A 1 105 ? -2.888 -3.283 -5.866 1.00 84.06 105 VAL A CA 1
ATOM 821 C C . VAL A 1 105 ? -2.103 -3.022 -4.576 1.00 84.06 105 VAL A C 1
ATOM 823 O O . VAL A 1 105 ? -2.076 -3.852 -3.673 1.00 84.06 105 VAL A O 1
ATOM 826 N N . ILE A 1 106 ? -1.475 -1.848 -4.451 1.00 88.62 106 ILE A N 1
ATOM 827 C CA . ILE A 1 106 ? -0.749 -1.478 -3.227 1.00 88.62 106 ILE A CA 1
ATOM 828 C C . ILE A 1 106 ? -1.728 -1.284 -2.054 1.00 88.62 106 ILE A C 1
ATOM 830 O O . ILE A 1 106 ? -1.430 -1.698 -0.936 1.00 88.62 106 ILE A O 1
ATOM 834 N N . ILE A 1 107 ? -2.879 -0.643 -2.285 1.00 90.50 107 ILE A N 1
ATOM 835 C CA . ILE A 1 107 ? -3.912 -0.425 -1.259 1.00 90.50 107 ILE A CA 1
ATOM 836 C C . ILE A 1 107 ? -4.454 -1.756 -0.746 1.00 90.50 107 ILE A C 1
ATOM 838 O O . ILE A 1 107 ? -4.499 -1.928 0.470 1.00 90.50 107 ILE A O 1
ATOM 842 N N . GLU A 1 108 ? -4.804 -2.677 -1.641 1.00 85.19 108 GLU A N 1
ATOM 843 C CA . GLU A 1 108 ? -5.324 -4.006 -1.311 1.00 85.19 108 GLU A CA 1
ATOM 844 C C . GLU A 1 108 ? -4.371 -4.722 -0.337 1.00 85.19 108 GLU A C 1
ATOM 846 O O . GLU A 1 108 ? -4.748 -5.041 0.792 1.00 85.19 108 GLU A O 1
ATOM 851 N N . GLU A 1 109 ? -3.085 -4.835 -0.683 1.00 84.75 109 GLU A N 1
ATOM 852 C CA . GLU A 1 109 ? -2.060 -5.465 0.168 1.00 84.75 109 GLU A CA 1
ATOM 853 C C . GLU A 1 109 ? -1.925 -4.816 1.560 1.00 84.75 109 GLU A C 1
ATOM 855 O O . GLU A 1 109 ? -1.693 -5.488 2.575 1.00 84.75 109 GLU A O 1
ATOM 860 N N . LEU A 1 110 ? -2.073 -3.491 1.641 1.00 87.94 110 LEU A N 1
ATOM 861 C CA . LEU A 1 110 ? -2.032 -2.760 2.907 1.00 87.94 110 LEU A CA 1
ATOM 862 C C . LEU A 1 110 ? -3.320 -2.970 3.720 1.00 87.94 110 LEU A C 1
ATOM 864 O O . LEU A 1 110 ? -3.249 -3.163 4.937 1.00 87.94 110 LEU A O 1
ATOM 868 N N . VAL A 1 111 ? -4.487 -2.962 3.073 1.00 87.00 111 VAL A N 1
ATOM 869 C CA . VAL A 1 111 ? -5.797 -3.193 3.696 1.00 87.00 111 VAL A CA 1
ATOM 870 C C . VAL A 1 111 ? -5.881 -4.610 4.251 1.00 87.00 111 VAL A C 1
ATOM 872 O O . VAL A 1 111 ? -6.220 -4.771 5.428 1.00 87.00 111 VAL A O 1
ATOM 875 N N . HIS A 1 112 ? -5.490 -5.618 3.468 1.00 79.62 112 HIS A N 1
ATOM 876 C CA . HIS A 1 112 ? -5.382 -7.005 3.919 1.00 79.62 112 HIS A CA 1
ATOM 877 C C . HIS A 1 112 ? -4.517 -7.109 5.182 1.00 79.62 112 HIS A C 1
ATOM 879 O O . HIS A 1 112 ? -4.941 -7.679 6.192 1.00 79.62 112 HIS A O 1
ATOM 885 N N . ASN A 1 113 ? -3.327 -6.503 5.169 1.00 82.31 113 ASN A N 1
ATOM 886 C CA . ASN A 1 113 ? -2.382 -6.604 6.280 1.00 82.31 113 ASN A CA 1
ATOM 887 C C . ASN A 1 113 ? -2.822 -5.853 7.553 1.00 82.31 113 ASN A C 1
ATOM 889 O O . ASN A 1 113 ? -2.634 -6.349 8.673 1.00 82.31 113 ASN A O 1
ATOM 893 N N . PHE A 1 114 ? -3.374 -4.643 7.418 1.00 82.31 114 PHE A N 1
ATOM 894 C CA . PHE A 1 114 ? -3.691 -3.794 8.570 1.00 82.31 114 PHE A CA 1
ATOM 895 C C . PHE A 1 114 ? -5.098 -3.989 9.112 1.00 82.31 114 PHE A C 1
ATOM 897 O O . PHE A 1 114 ? -5.280 -3.948 10.332 1.00 82.31 114 PHE A O 1
ATOM 904 N N . LEU A 1 115 ? -6.078 -4.203 8.237 1.00 76.00 115 LEU A N 1
ATOM 905 C CA . LEU A 1 115 ? -7.477 -4.331 8.634 1.00 76.00 115 LEU A CA 1
ATOM 906 C C . LEU A 1 115 ? -7.892 -5.786 8.875 1.00 76.00 115 LEU A C 1
ATOM 908 O O . LEU A 1 115 ? -8.899 -6.014 9.541 1.00 76.00 115 LEU A O 1
ATOM 912 N N . ASN A 1 116 ? -7.080 -6.758 8.435 1.00 68.81 116 ASN A N 1
ATOM 913 C CA . ASN A 1 116 ? -7.238 -8.184 8.738 1.00 68.81 116 ASN A CA 1
ATOM 914 C C . ASN A 1 116 ? -8.662 -8.697 8.452 1.00 68.81 116 ASN A C 1
ATOM 916 O O . ASN A 1 116 ? -9.234 -9.471 9.227 1.00 68.81 116 ASN A O 1
ATOM 920 N N . TYR A 1 117 ? -9.254 -8.228 7.355 1.00 66.56 117 TYR A N 1
ATOM 921 C CA . TYR A 1 117 ? -10.501 -8.780 6.850 1.00 66.56 117 TYR A CA 1
ATOM 922 C C . TYR A 1 117 ? -10.209 -10.127 6.181 1.00 66.56 117 TYR A C 1
ATOM 924 O O . TYR A 1 117 ? -9.235 -10.274 5.454 1.00 66.56 117 TYR A O 1
ATOM 932 N N . SER A 1 118 ? -11.043 -11.129 6.452 1.00 61.62 118 SER A N 1
ATOM 933 C CA . SER A 1 118 ? -10.967 -12.451 5.812 1.00 61.62 118 SER A CA 1
ATOM 934 C C . SER A 1 118 ? -11.896 -12.575 4.600 1.00 61.62 118 SER A C 1
ATOM 936 O O . SER A 1 118 ? -12.064 -13.662 4.061 1.00 61.62 118 SER A O 1
ATOM 938 N N . ASP A 1 119 ? -12.598 -11.495 4.264 1.00 72.06 119 ASP A N 1
ATOM 939 C CA . ASP A 1 119 ? -13.681 -11.450 3.291 1.00 72.06 119 ASP A CA 1
ATOM 940 C C . ASP A 1 119 ? -13.254 -10.555 2.124 1.00 72.06 119 ASP A C 1
ATOM 942 O O . ASP A 1 119 ? -13.201 -9.331 2.263 1.00 72.06 119 ASP A O 1
ATOM 946 N N . GLU A 1 120 ? -12.931 -11.195 1.001 1.00 72.69 120 GLU A N 1
ATOM 947 C CA . GLU A 1 120 ? -12.452 -10.568 -0.236 1.00 72.69 120 GLU A CA 1
ATOM 948 C C . GLU A 1 120 ? -13.422 -9.511 -0.777 1.00 72.69 120 GLU A C 1
ATOM 950 O O . GLU A 1 120 ? -13.005 -8.448 -1.233 1.00 72.69 120 GLU A O 1
ATOM 955 N N . GLU A 1 121 ? -14.737 -9.744 -0.691 1.00 73.50 121 GLU A N 1
ATOM 956 C CA . GLU A 1 121 ? -15.721 -8.769 -1.176 1.00 73.50 121 GLU A CA 1
ATOM 957 C C . GLU A 1 121 ? -15.699 -7.496 -0.330 1.00 73.50 121 GLU A C 1
ATOM 959 O O . GLU A 1 121 ? -15.789 -6.383 -0.855 1.00 73.50 121 GLU A O 1
ATOM 964 N N . LYS A 1 122 ? -15.536 -7.639 0.991 1.00 75.00 122 LYS A N 1
ATOM 965 C CA . LYS A 1 122 ? -15.418 -6.481 1.884 1.00 75.00 122 LYS A CA 1
ATOM 966 C C . LYS A 1 122 ? -14.153 -5.681 1.616 1.00 75.00 122 LYS A C 1
ATOM 968 O O . LYS A 1 122 ? -14.208 -4.455 1.695 1.00 75.00 122 LYS A O 1
ATOM 973 N N . ILE A 1 123 ? -13.045 -6.350 1.314 1.00 76.88 123 ILE A N 1
ATOM 974 C CA . ILE A 1 123 ? -11.780 -5.678 1.011 1.00 76.88 123 ILE A CA 1
ATOM 975 C C . ILE A 1 123 ? -11.917 -4.870 -0.269 1.00 76.88 123 ILE A C 1
ATOM 977 O O . ILE A 1 123 ? -11.721 -3.660 -0.224 1.00 76.88 123 ILE A O 1
ATOM 981 N N . LYS A 1 124 ? -12.437 -5.472 -1.341 1.00 80.44 124 LYS A N 1
ATOM 982 C CA . LYS A 1 124 ? -12.692 -4.762 -2.601 1.00 80.44 124 LYS A CA 1
ATOM 983 C C . LYS A 1 124 ? -13.568 -3.524 -2.408 1.00 80.44 124 LYS A C 1
ATOM 985 O O . LYS A 1 124 ? -13.269 -2.462 -2.948 1.00 80.44 124 LYS A O 1
ATOM 990 N N . LEU A 1 125 ? -14.629 -3.616 -1.599 1.00 82.44 125 LEU A N 1
ATOM 991 C CA . LEU A 1 125 ? -15.482 -2.463 -1.275 1.00 82.44 125 LEU A CA 1
ATOM 992 C C . LEU A 1 125 ? -14.729 -1.341 -0.548 1.00 82.44 125 LEU A C 1
ATOM 994 O O . LEU A 1 125 ? -14.971 -0.159 -0.816 1.00 82.44 125 LEU A O 1
ATOM 998 N N . ILE A 1 126 ? -13.828 -1.698 0.366 1.00 84.00 126 ILE A N 1
ATOM 999 C CA . ILE A 1 126 ? -12.961 -0.742 1.056 1.00 84.00 126 ILE A CA 1
ATOM 1000 C C . ILE A 1 126 ? -11.971 -0.130 0.066 1.00 84.00 126 ILE A C 1
ATOM 1002 O O . ILE A 1 126 ? -11.858 1.093 0.025 1.00 84.00 126 ILE A O 1
ATOM 1006 N N . ASP A 1 127 ? -11.329 -0.936 -0.772 1.00 85.31 127 ASP A N 1
ATOM 1007 C CA . ASP A 1 127 ? -10.337 -0.479 -1.741 1.00 85.31 127 ASP A CA 1
ATOM 1008 C C . ASP A 1 127 ? -10.937 0.546 -2.702 1.00 85.31 127 ASP A C 1
ATOM 1010 O O . ASP A 1 127 ? -10.390 1.635 -2.859 1.00 85.31 127 ASP A O 1
ATOM 1014 N N . ILE A 1 128 ? -12.128 0.286 -3.253 1.00 85.06 128 ILE A N 1
ATOM 1015 C CA . ILE A 1 128 ? -12.844 1.256 -4.103 1.00 85.06 128 ILE A CA 1
ATOM 1016 C C . ILE A 1 128 ? -13.158 2.529 -3.326 1.00 85.06 128 ILE A C 1
ATOM 1018 O O . ILE A 1 128 ? -12.998 3.631 -3.845 1.00 85.06 128 ILE A O 1
ATOM 1022 N N . LYS A 1 129 ? -13.638 2.413 -2.081 1.00 87.62 129 LYS A N 1
ATOM 1023 C CA . LYS A 1 129 ? -13.960 3.582 -1.253 1.00 87.62 129 LYS A CA 1
ATOM 1024 C C . LYS A 1 129 ? -12.717 4.444 -1.023 1.00 87.62 129 LYS A C 1
ATOM 1026 O O . LYS A 1 129 ? -12.812 5.672 -1.060 1.00 87.62 129 LYS A O 1
ATOM 1031 N N . ILE A 1 130 ? -11.569 3.811 -0.799 1.00 90.19 130 ILE A N 1
ATOM 1032 C CA . ILE A 1 130 ? -10.275 4.472 -0.654 1.00 90.19 130 ILE A CA 1
ATOM 1033 C C . ILE A 1 130 ? -9.870 5.127 -1.981 1.00 90.19 130 ILE A C 1
ATOM 1035 O O . ILE A 1 130 ? -9.576 6.323 -2.001 1.00 90.19 130 ILE A O 1
ATOM 1039 N N . LEU A 1 131 ? -9.912 4.384 -3.087 1.00 88.81 131 LEU A N 1
ATOM 1040 C CA . LEU A 1 131 ? -9.529 4.841 -4.427 1.00 88.81 131 LEU A CA 1
ATOM 1041 C C . LEU A 1 131 ? -10.407 5.979 -4.939 1.00 88.81 131 LEU A C 1
ATOM 1043 O O . LEU A 1 131 ? -9.903 6.896 -5.584 1.00 88.81 131 LEU A O 1
ATOM 1047 N N . LYS A 1 132 ? -11.688 6.011 -4.561 1.00 86.69 132 LYS A N 1
ATOM 1048 C CA . LYS A 1 132 ? -12.590 7.121 -4.885 1.00 86.69 132 LYS A CA 1
ATOM 1049 C C . LYS A 1 132 ? -12.140 8.460 -4.308 1.00 86.69 132 LYS A C 1
ATOM 1051 O O . LYS A 1 132 ? -12.527 9.504 -4.824 1.00 86.69 132 LYS A O 1
ATOM 1056 N N . ARG A 1 133 ? -11.285 8.480 -3.277 1.00 86.25 133 ARG A N 1
ATOM 1057 C CA . ARG A 1 133 ? -10.657 9.726 -2.794 1.00 86.25 133 ARG A CA 1
ATOM 1058 C C . ARG A 1 133 ? -9.629 10.291 -3.775 1.00 86.25 133 ARG A C 1
ATOM 1060 O O . ARG A 1 133 ? -9.365 11.488 -3.720 1.00 86.25 133 ARG A O 1
ATOM 1067 N N . LEU A 1 134 ? -9.055 9.444 -4.628 1.00 85.31 134 LEU A N 1
ATOM 1068 C CA . LEU A 1 134 ? -8.110 9.825 -5.673 1.00 85.31 134 LEU A CA 1
ATOM 1069 C C . LEU A 1 134 ? -8.840 10.157 -6.981 1.00 85.31 134 LEU A C 1
ATOM 1071 O O . LEU A 1 134 ? -8.578 11.201 -7.572 1.00 85.31 134 LEU A O 1
ATOM 1075 N N . ASP A 1 135 ? -9.786 9.311 -7.394 1.00 82.00 135 ASP A N 1
ATOM 1076 C CA . ASP A 1 135 ? -10.613 9.524 -8.585 1.00 82.00 135 ASP A CA 1
ATOM 1077 C C . ASP A 1 135 ? -12.039 8.997 -8.365 1.00 82.00 135 ASP A C 1
ATOM 1079 O O . ASP A 1 135 ? -12.267 7.814 -8.127 1.00 82.00 135 ASP A O 1
ATOM 1083 N N . GLN A 1 136 ? -13.023 9.895 -8.454 1.00 79.38 136 GLN A N 1
ATOM 1084 C CA . GLN A 1 136 ? -14.435 9.591 -8.202 1.00 79.38 136 GLN A CA 1
ATOM 1085 C C . GLN A 1 136 ? -15.052 8.635 -9.233 1.00 79.38 136 GLN A C 1
ATOM 1087 O O . GLN A 1 136 ? -16.083 8.030 -8.935 1.00 79.38 136 GLN A O 1
ATOM 1092 N N . ASN A 1 137 ? -14.442 8.496 -10.415 1.00 78.62 137 ASN A N 1
ATOM 1093 C CA . ASN A 1 137 ? -14.961 7.670 -11.508 1.00 78.62 137 ASN A CA 1
ATOM 1094 C C . ASN A 1 137 ? -14.506 6.210 -11.442 1.00 78.62 137 ASN A C 1
ATOM 1096 O O . ASN A 1 137 ? -14.869 5.433 -12.311 1.00 78.62 137 ASN A O 1
ATOM 1100 N N . VAL A 1 138 ? -13.709 5.843 -10.439 1.00 77.38 138 VAL A N 1
ATOM 1101 C CA . VAL A 1 138 ? -13.174 4.490 -10.301 1.00 77.38 138 VAL A CA 1
ATOM 1102 C C . VAL A 1 138 ? -14.291 3.480 -10.043 1.00 77.38 138 VAL A C 1
ATOM 1104 O O . VAL A 1 138 ? -15.008 3.577 -9.034 1.00 77.38 138 VAL A O 1
ATOM 1107 N N . GLU A 1 139 ? -14.399 2.488 -10.925 1.00 67.56 139 GLU A N 1
ATOM 1108 C CA . GLU A 1 139 ? -15.288 1.338 -10.780 1.00 67.56 139 GLU A CA 1
ATOM 1109 C C . GLU A 1 139 ? -14.510 0.045 -10.479 1.00 67.56 139 GLU A C 1
ATOM 1111 O O . GLU A 1 139 ? -13.294 -0.039 -10.632 1.00 67.56 139 GLU A O 1
ATOM 1116 N N . ILE A 1 140 ? -15.220 -0.983 -9.997 1.00 62.03 140 ILE A N 1
ATOM 1117 C CA . ILE A 1 140 ? -14.637 -2.293 -9.635 1.00 62.03 140 ILE A CA 1
ATOM 1118 C C . ILE A 1 140 ? -13.924 -2.926 -10.825 1.00 62.03 140 ILE A C 1
ATOM 1120 O O . ILE A 1 140 ? -12.836 -3.484 -10.690 1.00 62.03 140 ILE A O 1
ATOM 1124 N N . GLU A 1 141 ? -14.575 -2.829 -11.977 1.00 59.47 141 GLU A N 1
ATOM 1125 C CA . GLU A 1 141 ? -14.185 -3.452 -13.237 1.00 59.47 141 GLU A CA 1
ATOM 1126 C C . GLU A 1 141 ? -12.905 -2.825 -13.811 1.00 59.47 141 GLU A C 1
ATOM 1128 O O . GLU A 1 141 ? -12.189 -3.478 -14.566 1.00 59.47 141 GLU A O 1
ATOM 1133 N N . ASP A 1 142 ? -12.574 -1.595 -13.398 1.00 53.38 142 ASP A N 1
ATOM 1134 C CA . ASP A 1 142 ? -11.353 -0.890 -13.801 1.00 53.38 142 ASP A CA 1
ATOM 1135 C C . ASP A 1 142 ? -10.102 -1.367 -13.045 1.00 53.38 142 ASP A C 1
ATOM 1137 O O . ASP A 1 142 ? -8.974 -1.078 -13.455 1.00 53.38 142 ASP A O 1
ATOM 1141 N N . ILE A 1 143 ? -10.292 -2.054 -11.915 1.00 57.06 143 ILE A N 1
ATOM 1142 C CA . ILE A 1 143 ? -9.228 -2.429 -10.975 1.00 57.06 143 ILE A CA 1
ATOM 1143 C C . ILE A 1 143 ? -9.036 -3.941 -10.931 1.00 57.06 143 ILE A C 1
ATOM 1145 O O . ILE A 1 143 ? -7.905 -4.424 -10.948 1.00 57.06 143 ILE A O 1
ATOM 1149 N N . PHE A 1 144 ? -10.138 -4.686 -10.868 1.00 57.41 144 PHE A N 1
ATOM 1150 C CA . PHE A 1 144 ? -10.129 -6.127 -10.690 1.00 57.41 144 PHE A CA 1
ATOM 1151 C C . PHE A 1 144 ? -10.643 -6.788 -11.962 1.00 57.41 144 PHE A C 1
ATOM 1153 O O . PHE A 1 144 ? -11.784 -6.567 -12.367 1.00 57.41 144 PHE A O 1
ATOM 1160 N N . ASP A 1 145 ? -9.821 -7.640 -12.577 1.00 50.38 145 ASP A N 1
ATOM 1161 C CA . ASP A 1 145 ? -10.279 -8.505 -13.660 1.00 50.38 145 ASP A CA 1
ATOM 1162 C C . ASP A 1 145 ? -11.252 -9.543 -13.081 1.0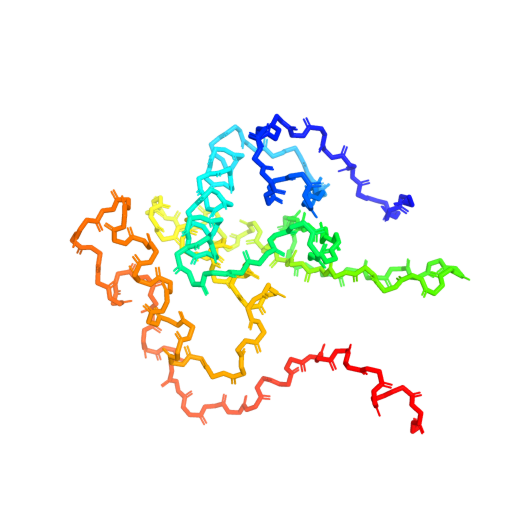0 50.38 145 ASP A C 1
ATOM 1164 O O . ASP A 1 145 ? -10.867 -10.630 -12.643 1.00 50.38 145 ASP A O 1
ATOM 1168 N N . MET A 1 146 ? -12.538 -9.189 -13.038 1.00 40.72 146 MET A N 1
ATOM 1169 C CA . MET A 1 146 ? -13.605 -10.038 -12.505 1.00 40.72 146 MET A CA 1
ATOM 1170 C C . MET A 1 146 ? -13.744 -11.357 -13.288 1.00 40.72 146 MET A C 1
ATOM 1172 O O . MET A 1 146 ? -14.391 -12.280 -12.800 1.00 40.72 146 MET A O 1
ATOM 1176 N N . SER A 1 147 ? -13.107 -11.494 -14.464 1.00 38.28 147 SER A N 1
ATOM 1177 C CA . SER A 1 147 ? -13.055 -12.756 -15.218 1.00 38.28 147 SER A CA 1
ATOM 1178 C C . SER A 1 147 ? -12.153 -13.822 -14.578 1.00 38.28 147 SER A C 1
ATOM 1180 O O . SER A 1 147 ? -12.285 -15.008 -14.887 1.00 38.28 147 SER A O 1
ATOM 1182 N N . THR A 1 148 ? -11.280 -13.419 -13.646 1.00 36.19 148 THR A N 1
ATOM 1183 C CA . THR A 1 148 ? -10.439 -14.324 -12.844 1.00 36.19 148 THR A CA 1
ATOM 1184 C C . THR A 1 148 ? -11.108 -14.807 -11.559 1.00 36.19 148 THR A C 1
ATOM 1186 O O . THR A 1 148 ? -10.584 -15.717 -10.919 1.00 36.19 148 THR A O 1
ATOM 1189 N N . ILE A 1 149 ? -12.303 -14.297 -11.220 1.00 40.38 149 ILE A N 1
ATOM 1190 C CA . ILE A 1 149 ? -13.188 -14.930 -10.230 1.00 40.38 149 ILE A CA 1
ATOM 1191 C C . ILE A 1 149 ? -13.852 -16.136 -10.909 1.00 40.38 149 ILE A C 1
ATOM 1193 O O . ILE A 1 149 ? -15.051 -16.179 -11.171 1.00 40.38 149 ILE A O 1
ATOM 1197 N N . GLN A 1 150 ? -13.035 -17.124 -11.260 1.00 30.27 150 GLN A N 1
ATOM 1198 C CA . GLN A 1 150 ? -13.509 -18.494 -11.310 1.00 30.27 150 GLN A CA 1
ATOM 1199 C C . GLN A 1 150 ? -13.644 -18.959 -9.858 1.00 30.27 150 GLN A C 1
ATOM 1201 O O . GLN A 1 150 ? -12.824 -18.595 -9.017 1.00 30.27 150 GLN A O 1
ATOM 1206 N N . ASP A 1 151 ? -14.660 -19.776 -9.570 1.00 39.28 151 ASP A N 1
ATOM 1207 C CA . ASP A 1 151 ? -14.862 -20.526 -8.314 1.00 39.28 151 ASP A CA 1
ATOM 1208 C C . ASP A 1 151 ? -13.715 -21.532 -8.027 1.00 39.28 151 ASP A C 1
ATOM 1210 O O . ASP A 1 151 ? -13.918 -22.661 -7.576 1.00 39.28 151 ASP A O 1
ATOM 1214 N N . SER A 1 152 ? -12.474 -21.172 -8.333 1.00 33.56 152 SER A N 1
ATOM 1215 C CA . SER A 1 152 ? -11.309 -22.024 -8.219 1.00 33.56 152 SER A CA 1
ATOM 1216 C C . SER A 1 152 ? -10.623 -21.781 -6.883 1.00 33.56 152 SER A C 1
ATOM 1218 O O . SER A 1 152 ? -9.864 -20.835 -6.709 1.00 33.56 152 SER A O 1
ATOM 1220 N N . GLU A 1 153 ? -10.920 -22.704 -5.973 1.00 36.38 153 GLU A N 1
ATOM 1221 C CA . GLU A 1 153 ? -9.988 -23.278 -5.006 1.00 36.38 153 GLU A CA 1
ATOM 1222 C C . GLU A 1 153 ? -9.267 -22.296 -4.082 1.00 36.38 153 GLU A C 1
ATOM 1224 O O . GLU A 1 153 ? -8.271 -21.683 -4.443 1.00 36.38 153 GLU A O 1
ATOM 1229 N N . LYS A 1 154 ? -9.740 -22.269 -2.825 1.00 33.97 154 LYS A N 1
ATOM 1230 C CA . LYS A 1 154 ? -8.976 -22.005 -1.593 1.00 33.97 154 LYS A CA 1
ATOM 1231 C C . LYS A 1 154 ? -7.507 -21.642 -1.850 1.00 33.97 154 LYS A C 1
ATOM 1233 O O . LYS A 1 154 ? -6.621 -22.483 -1.684 1.00 33.97 154 LYS A O 1
ATOM 1238 N N . ILE A 1 155 ? -7.241 -20.376 -2.157 1.00 30.23 155 ILE A N 1
ATOM 1239 C CA . ILE A 1 155 ? -5.917 -19.815 -1.927 1.00 30.23 155 ILE A CA 1
ATOM 1240 C C . ILE A 1 155 ? -5.807 -19.749 -0.410 1.00 30.23 155 ILE A C 1
ATOM 1242 O O . ILE A 1 155 ? -6.348 -18.868 0.255 1.00 30.23 155 ILE A O 1
ATOM 1246 N N . SER A 1 156 ? -5.201 -20.779 0.171 1.00 28.70 156 SER A N 1
ATOM 1247 C CA . SER A 1 156 ? -4.801 -20.759 1.564 1.00 28.70 156 SER A CA 1
ATOM 1248 C C . SER A 1 156 ? -3.705 -19.714 1.696 1.00 28.70 156 SER A C 1
ATOM 1250 O O . SER A 1 156 ? -2.523 -20.023 1.542 1.00 28.70 156 SER A O 1
ATOM 1252 N N . TYR A 1 157 ? -4.101 -18.472 1.971 1.00 33.97 157 TYR A N 1
ATOM 1253 C CA . TYR A 1 157 ? -3.210 -17.516 2.602 1.00 33.97 157 TYR A CA 1
ATOM 1254 C C . TYR A 1 157 ? -2.639 -18.212 3.833 1.00 33.97 157 TYR A C 1
ATOM 1256 O O . TYR A 1 157 ? -3.383 -18.723 4.678 1.00 33.97 157 TYR A O 1
ATOM 1264 N N . LEU A 1 158 ? -1.313 -18.277 3.923 1.00 30.69 158 LEU A N 1
ATOM 1265 C CA . LEU A 1 158 ? -0.651 -18.699 5.144 1.00 30.69 158 LEU A CA 1
ATOM 1266 C C . LEU A 1 158 ? -0.845 -17.570 6.161 1.00 30.69 158 LEU A C 1
ATOM 1268 O O . LEU A 1 158 ? 0.035 -16.740 6.375 1.00 30.69 158 LEU A O 1
ATOM 1272 N N . VAL A 1 159 ? -2.034 -17.503 6.761 1.00 34.03 159 VAL A N 1
ATOM 1273 C CA . VAL A 1 159 ? -2.262 -16.648 7.916 1.00 34.03 159 VAL A CA 1
ATOM 1274 C C . VAL A 1 159 ? -1.462 -17.280 9.043 1.00 34.03 159 VAL A C 1
ATOM 1276 O O . VAL A 1 159 ? -1.859 -18.283 9.641 1.00 34.03 159 VAL A O 1
ATOM 1279 N N . LEU A 1 160 ? -0.289 -16.709 9.299 1.00 31.61 160 LEU A N 1
ATOM 1280 C CA . LEU A 1 160 ? 0.528 -17.020 10.462 1.00 31.61 160 LEU A CA 1
ATOM 1281 C C . LEU A 1 160 ? -0.171 -16.458 11.709 1.00 31.61 160 LEU A C 1
ATOM 1283 O O . LEU A 1 160 ? 0.279 -15.485 12.316 1.00 31.61 160 LEU A O 1
ATOM 1287 N N . THR A 1 161 ? -1.314 -17.041 12.075 1.00 35.19 161 THR A N 1
ATOM 1288 C CA . THR A 1 161 ? -1.867 -16.888 13.416 1.00 35.19 161 THR A CA 1
ATOM 1289 C C . THR A 1 161 ? -1.033 -17.739 14.381 1.00 35.19 161 THR A C 1
ATOM 1291 O O . THR A 1 161 ? -0.567 -18.819 14.004 1.00 35.19 161 THR A O 1
ATOM 1294 N N . PRO A 1 162 ? -0.832 -17.294 15.635 1.00 36.59 162 PRO A N 1
ATOM 1295 C CA . PRO A 1 162 ? -0.093 -18.061 16.645 1.00 36.59 162 PRO A CA 1
ATOM 1296 C C . PRO A 1 162 ? -0.629 -19.488 16.853 1.00 36.59 162 PRO A C 1
ATOM 1298 O O . PRO A 1 162 ? 0.105 -20.380 17.252 1.00 36.59 162 PRO A O 1
ATOM 1301 N N . GLU A 1 163 ? -1.904 -19.706 16.542 1.00 36.56 163 GLU A N 1
ATOM 1302 C CA . GLU A 1 163 ? -2.635 -20.962 16.722 1.00 36.56 163 GLU A CA 1
ATOM 1303 C C . GLU A 1 163 ? -2.193 -22.082 15.759 1.00 36.56 163 GLU A C 1
ATOM 1305 O O . GLU A 1 163 ? -2.479 -23.250 16.011 1.00 36.56 163 GLU A O 1
ATOM 1310 N N . ASN A 1 164 ? -1.476 -21.749 14.679 1.00 38.34 164 ASN A N 1
ATOM 1311 C CA . ASN A 1 164 ? -1.048 -22.703 13.649 1.00 38.34 164 ASN A CA 1
ATOM 1312 C C . ASN A 1 164 ? 0.392 -23.230 13.830 1.00 38.34 164 ASN A C 1
ATOM 1314 O O . ASN A 1 164 ? 0.859 -23.988 12.984 1.00 38.34 164 ASN A O 1
ATOM 1318 N N . PHE A 1 165 ? 1.095 -22.850 14.905 1.00 38.75 165 PHE A N 1
ATOM 1319 C CA . PHE A 1 165 ? 2.487 -23.260 15.160 1.00 38.75 165 PHE A CA 1
ATOM 1320 C C . PHE A 1 165 ? 2.649 -24.439 16.136 1.00 38.75 165 PHE A C 1
ATOM 1322 O O . PHE A 1 165 ? 3.718 -25.040 16.164 1.00 38.75 165 PHE A O 1
ATOM 1329 N N . ASP A 1 166 ? 1.605 -24.798 16.890 1.00 36.53 166 ASP A N 1
ATOM 1330 C CA . ASP A 1 166 ? 1.655 -25.858 17.914 1.00 36.53 166 ASP A CA 1
ATOM 1331 C C . ASP A 1 166 ? 1.005 -27.186 17.456 1.00 36.53 166 ASP A C 1
ATOM 1333 O O . ASP A 1 166 ? 0.452 -27.933 18.268 1.00 36.53 166 ASP A O 1
ATOM 1337 N N . LYS A 1 167 ? 1.052 -27.503 16.154 1.00 35.97 167 LYS A N 1
ATOM 1338 C CA . LYS A 1 167 ? 0.671 -28.825 15.623 1.00 35.97 167 LYS A CA 1
ATOM 1339 C C . LYS A 1 167 ? 1.826 -29.524 14.927 1.00 35.97 167 LYS A C 1
ATOM 1341 O O . LYS A 1 167 ? 2.512 -28.860 14.123 1.00 35.97 167 LYS A O 1
#

pLDDT: mean 70.27, std 19.12, range [28.7, 93.06]

Secondary structure (DSSP, 8-state):
---TT-EE------S-TTGGGEEEEESS---HHHHHHHHHHHHHHHHHHHHTT--GGGSPPEEEEEESS--------S-----EEEEEEHHHHHH---HHHHHHHHHHHHHHHHH----HHHHHHHHHHHHTTT-TT--GGGTS-GGG--S----------GGGS--